Protein AF-A0A1R1YA63-F1 (afdb_monomer)

pLDDT: mean 71.47, std 17.86, range [26.42, 95.88]

Sequence (164 aa):
MLFHNALITGEKLRIWNNGQYDQSQECKVCKTRKENITHIYFGCRRINDFWKLIRQFINEKSTVDTGLTSRMTVDIIFDLLEPFKKKFPSAEMLYGLAIWNIYRAKTEAALTKTILPAERIFIRWKYDLKEKIIRDLKHKKKRDTWIKIKNPLVFYRARRKGCL

Mean predicted aligned error: 11.22 Å

Secondary structure (DSSP, 8-state):
---TT----HHHHHHHTTT---TTPBPTTTSSSB--HHIIIIISHHHHHHHHHHHHHHH---S----TTS---HHHHHHHTGGGTTTSS-HHHHHHHHHHHHHHHHHHHHHHS----HHHHHHHHHHHHHHHHHHHHTSHHHHHHHHT-S-THHHHHHHTT---

Organism: NCBI:txid133412

Solvent-accessible surface area (backbone atoms only — not comparable to full-atom values): 9728 Å² total; per-residue (Å²): 137,83,62,85,89,64,81,77,48,75,65,57,53,11,60,55,45,82,69,51,73,57,92,77,39,54,28,92,86,68,71,76,47,58,61,43,72,62,29,68,70,39,59,35,65,58,41,36,52,26,52,49,52,53,50,44,70,73,65,69,62,74,89,68,87,70,75,78,77,67,76,61,43,69,64,59,53,58,58,58,37,63,71,29,59,69,66,38,81,50,41,64,58,58,47,53,46,47,54,48,38,52,53,50,47,47,50,48,20,46,76,68,72,46,81,75,53,33,69,59,46,44,53,50,37,53,48,54,51,49,55,50,49,60,55,36,55,75,36,69,78,50,27,54,47,56,67,71,34,87,59,60,64,70,59,48,62,67,58,76,70,74,81,122

Structure (mmCIF, N/CA/C/O backbone):
data_AF-A0A1R1YA63-F1
#
_entry.id   AF-A0A1R1YA63-F1
#
loop_
_atom_site.group_PDB
_atom_site.id
_atom_site.type_symbol
_atom_site.label_atom_id
_atom_site.label_alt_id
_atom_site.label_comp_id
_atom_site.label_asym_id
_atom_site.label_entity_id
_atom_site.label_seq_id
_atom_site.pdbx_PDB_ins_code
_atom_site.Cartn_x
_atom_site.Cartn_y
_atom_site.Cartn_z
_atom_site.occupancy
_atom_site.B_iso_or_equiv
_atom_site.auth_seq_id
_atom_site.auth_comp_id
_atom_site.auth_asym_id
_atom_site.auth_atom_id
_atom_site.pdbx_PDB_model_num
ATOM 1 N N . MET A 1 1 ? 8.447 -17.666 4.181 1.00 30.66 1 MET A N 1
ATOM 2 C CA . MET A 1 1 ? 8.040 -16.312 3.740 1.00 30.66 1 MET A CA 1
ATOM 3 C C . MET A 1 1 ? 8.674 -15.299 4.693 1.00 30.66 1 MET A C 1
ATOM 5 O O . MET A 1 1 ? 8.139 -15.049 5.763 1.00 30.66 1 MET A O 1
ATOM 9 N N . LEU A 1 2 ? 9.883 -14.825 4.374 1.00 26.42 2 LEU A N 1
ATOM 10 C CA . LEU A 1 2 ? 10.650 -13.904 5.222 1.00 26.42 2 LEU A CA 1
ATOM 11 C C . LEU A 1 2 ? 10.330 -12.461 4.821 1.00 26.42 2 LEU A C 1
ATOM 13 O O . LEU A 1 2 ? 10.834 -11.954 3.822 1.00 26.42 2 LEU A O 1
ATOM 17 N N . PHE A 1 3 ? 9.483 -11.801 5.608 1.00 37.41 3 PHE A N 1
ATOM 18 C CA . PHE A 1 3 ? 9.286 -10.355 5.539 1.00 37.41 3 PHE A CA 1
ATOM 19 C C . PHE A 1 3 ? 10.481 -9.662 6.208 1.00 37.41 3 PHE A C 1
ATOM 21 O O . PHE A 1 3 ? 10.396 -9.249 7.365 1.00 37.41 3 PHE A O 1
ATOM 28 N N . HIS A 1 4 ? 11.617 -9.555 5.511 1.00 31.23 4 HIS A N 1
ATOM 29 C CA . HIS A 1 4 ? 12.750 -8.774 6.014 1.00 31.23 4 HIS A CA 1
ATOM 30 C C . HIS A 1 4 ? 12.285 -7.323 6.257 1.00 31.23 4 HIS A C 1
ATOM 32 O O . HIS A 1 4 ? 11.963 -6.596 5.319 1.00 31.23 4 HIS A O 1
ATOM 38 N N . ASN A 1 5 ? 12.238 -6.943 7.540 1.00 35.75 5 ASN A N 1
ATOM 39 C CA . ASN A 1 5 ? 11.906 -5.632 8.129 1.00 35.75 5 ASN A CA 1
ATOM 40 C C . ASN A 1 5 ? 10.433 -5.293 8.430 1.00 35.75 5 ASN A C 1
ATOM 42 O O . ASN A 1 5 ? 10.165 -4.196 8.922 1.00 35.75 5 ASN A O 1
ATOM 46 N N . ALA A 1 6 ? 9.485 -6.219 8.268 1.00 43.81 6 ALA A N 1
ATOM 47 C CA . ALA A 1 6 ? 8.107 -6.018 8.740 1.00 43.81 6 ALA A CA 1
ATOM 48 C C . ALA A 1 6 ? 7.667 -7.107 9.728 1.00 43.81 6 ALA A C 1
ATOM 50 O O . ALA A 1 6 ? 6.599 -7.693 9.594 1.00 43.81 6 ALA A O 1
ATOM 51 N N . LEU A 1 7 ? 8.473 -7.354 10.765 1.00 43.12 7 LEU A N 1
ATOM 52 C CA . LEU A 1 7 ? 7.947 -7.956 11.989 1.00 43.12 7 LEU A CA 1
ATOM 53 C C . LEU A 1 7 ? 7.047 -6.913 12.662 1.00 43.12 7 LEU A C 1
ATOM 55 O O . LEU A 1 7 ? 7.503 -5.888 13.187 1.00 43.12 7 LEU A O 1
ATOM 59 N N . ILE A 1 8 ? 5.742 -7.140 12.560 1.00 51.78 8 ILE A N 1
ATOM 60 C CA . ILE A 1 8 ? 4.740 -6.471 13.383 1.00 51.78 8 ILE A CA 1
ATOM 61 C C . ILE A 1 8 ? 4.577 -7.355 14.600 1.00 51.78 8 ILE A C 1
ATOM 63 O O . ILE A 1 8 ? 3.837 -8.333 14.589 1.00 51.78 8 ILE A O 1
ATOM 67 N N . THR A 1 9 ? 5.354 -7.040 15.624 1.00 51.34 9 THR A N 1
ATOM 68 C CA . THR A 1 9 ? 5.199 -7.632 16.946 1.00 51.34 9 THR A CA 1
ATOM 69 C C . THR A 1 9 ? 3.909 -7.099 17.582 1.00 51.34 9 THR A C 1
ATOM 71 O O . THR A 1 9 ? 3.415 -6.032 17.201 1.00 51.34 9 THR A O 1
ATOM 74 N N . GLY A 1 10 ? 3.357 -7.806 18.577 1.00 50.47 10 GLY A N 1
ATOM 75 C CA . GLY A 1 10 ? 2.211 -7.311 19.363 1.00 50.47 10 GLY A CA 1
ATOM 76 C C . GLY A 1 10 ? 2.450 -5.920 19.976 1.00 50.47 10 GLY A C 1
ATOM 77 O O . GLY A 1 10 ? 1.524 -5.139 20.174 1.00 50.47 10 GLY A O 1
ATOM 78 N N . GLU A 1 11 ? 3.714 -5.555 20.170 1.00 54.78 11 GLU A N 1
ATOM 79 C CA . GLU A 1 11 ? 4.164 -4.240 20.618 1.00 54.78 11 GLU A CA 1
ATOM 80 C C . GLU A 1 11 ? 3.892 -3.114 19.604 1.00 54.78 11 GLU A C 1
ATOM 82 O O . GLU A 1 11 ? 3.444 -2.033 19.982 1.00 54.78 11 GLU A O 1
ATOM 87 N N . LYS A 1 12 ? 4.040 -3.361 18.294 1.00 60.88 12 LYS A N 1
ATOM 88 C CA . LYS A 1 12 ? 3.651 -2.371 17.271 1.00 60.88 12 LYS A CA 1
ATOM 89 C C . LYS A 1 12 ? 2.137 -2.183 17.193 1.00 60.88 12 LYS A C 1
ATOM 91 O O . LYS A 1 12 ? 1.672 -1.078 16.915 1.00 60.88 12 LYS A O 1
ATOM 96 N N . LEU A 1 13 ? 1.365 -3.233 17.483 1.00 60.81 13 LEU A N 1
ATOM 97 C CA . LEU A 1 13 ? -0.088 -3.120 17.625 1.00 60.81 13 LEU A CA 1
ATOM 98 C C . LEU A 1 13 ? -0.457 -2.255 18.845 1.00 60.81 13 LEU A C 1
ATOM 100 O O . LEU A 1 13 ? -1.330 -1.403 18.706 1.00 60.81 13 LEU A O 1
ATOM 104 N N . ARG A 1 14 ? 0.260 -2.363 19.980 1.00 60.00 14 ARG A N 1
ATOM 105 C CA . ARG A 1 14 ? 0.104 -1.434 21.126 1.00 60.00 14 ARG A CA 1
ATOM 106 C C . ARG A 1 14 ? 0.337 0.022 20.728 1.00 60.00 14 ARG A C 1
ATOM 108 O O . ARG A 1 14 ? -0.464 0.874 21.099 1.00 60.00 14 ARG A O 1
ATOM 115 N N . ILE A 1 15 ? 1.392 0.326 19.967 1.00 65.06 15 ILE A N 1
ATOM 116 C CA . ILE A 1 15 ? 1.720 1.710 19.562 1.00 65.06 15 ILE A CA 1
ATOM 117 C C . ILE A 1 15 ? 0.568 2.351 18.776 1.00 65.06 15 ILE A C 1
ATOM 119 O O . ILE A 1 15 ? 0.208 3.500 19.015 1.00 65.06 15 ILE A O 1
ATOM 123 N N . TRP A 1 16 ? -0.077 1.602 17.880 1.00 67.00 16 TRP A N 1
ATOM 124 C CA . TRP A 1 16 ? -1.222 2.108 17.109 1.00 67.00 16 TRP A CA 1
ATOM 125 C C . TRP A 1 16 ? -2.507 2.307 17.923 1.00 67.00 16 TRP A C 1
ATOM 127 O O . TRP A 1 16 ? -3.476 2.924 17.457 1.00 67.00 16 TRP A O 1
ATOM 137 N N . ASN A 1 17 ? -2.491 1.816 19.156 1.00 63.31 17 ASN A N 1
ATOM 138 C CA . ASN A 1 17 ? -3.611 1.762 20.076 1.00 63.31 17 ASN A CA 1
ATOM 139 C C . ASN A 1 17 ? -3.287 2.469 21.400 1.00 63.31 17 ASN A C 1
ATOM 141 O O . ASN A 1 17 ? -3.830 2.124 22.443 1.00 63.31 17 ASN A O 1
ATOM 145 N N . ASN A 1 18 ? -2.416 3.484 21.354 1.00 62.59 18 ASN A N 1
ATOM 146 C CA . ASN A 1 18 ? -2.047 4.315 22.506 1.00 62.59 18 ASN A CA 1
ATOM 147 C C . ASN A 1 18 ? -1.519 3.505 23.705 1.00 62.59 18 ASN A C 1
ATOM 149 O O . ASN A 1 18 ? -1.769 3.844 24.856 1.00 62.59 18 ASN A O 1
ATOM 153 N N . GLY A 1 19 ? -0.801 2.414 23.443 1.00 62.06 19 GLY A N 1
ATOM 154 C CA . GLY A 1 19 ? -0.172 1.593 24.475 1.00 62.06 19 GLY A CA 1
ATOM 155 C C . GLY A 1 19 ? -1.046 0.470 25.038 1.00 62.06 19 GLY A C 1
ATOM 156 O O . GLY A 1 19 ? -0.503 -0.370 25.759 1.00 62.06 19 GLY A O 1
ATOM 157 N N . GLN A 1 20 ? -2.330 0.386 24.677 1.00 57.78 20 GLN A N 1
ATOM 158 C CA . GLN A 1 20 ? -3.224 -0.713 25.055 1.00 57.78 20 GLN A CA 1
ATOM 159 C C . GLN A 1 20 ? -3.396 -1.672 23.874 1.00 57.78 20 GLN A C 1
ATOM 161 O O . GLN A 1 20 ? -3.765 -1.259 22.780 1.00 57.78 20 GLN A O 1
ATOM 166 N N . TYR A 1 21 ? -3.094 -2.955 24.063 1.00 58.12 21 TYR A N 1
ATOM 167 C CA . TYR A 1 21 ? -3.432 -3.984 23.083 1.00 58.12 21 TYR A CA 1
ATOM 168 C C . TYR A 1 21 ? -4.505 -4.871 23.678 1.00 58.12 21 TYR A C 1
ATOM 170 O O . TYR A 1 21 ? -4.250 -5.596 24.635 1.00 58.12 21 TYR A O 1
ATOM 178 N N . ASP A 1 22 ? -5.688 -4.797 23.087 1.00 63.44 22 ASP A N 1
ATOM 179 C CA . ASP A 1 22 ? -6.787 -5.698 23.374 1.00 63.44 22 ASP A CA 1
ATOM 180 C C . ASP A 1 22 ? -7.049 -6.551 22.127 1.00 63.44 22 ASP A C 1
ATOM 182 O O . ASP A 1 22 ? -7.211 -6.041 21.018 1.00 63.44 22 ASP A O 1
ATOM 186 N N . GLN A 1 23 ? -7.085 -7.871 22.300 1.00 62.72 23 GLN A N 1
ATOM 187 C CA . GLN A 1 23 ? -7.430 -8.812 21.232 1.00 62.72 23 GLN A CA 1
ATOM 188 C C . GLN A 1 23 ? -8.887 -8.659 20.763 1.00 62.72 23 GLN A C 1
ATOM 190 O O . GLN A 1 23 ? -9.251 -9.153 19.692 1.00 62.72 23 GLN A O 1
ATOM 195 N N . SER A 1 24 ? -9.734 -8.001 21.555 1.00 66.00 24 SER A N 1
ATOM 196 C CA . SER A 1 24 ? -11.101 -7.628 21.200 1.00 66.00 24 SER A CA 1
ATOM 197 C C . SER A 1 24 ? -11.168 -6.369 20.329 1.00 66.00 24 SER A C 1
ATOM 199 O O . SER A 1 24 ? -12.203 -6.110 19.716 1.00 66.00 24 SER A O 1
ATOM 201 N N . GLN A 1 25 ? -10.065 -5.620 20.215 1.00 73.44 25 GLN A N 1
ATOM 202 C CA . GLN A 1 25 ? -10.092 -4.279 19.662 1.00 73.44 25 GLN A CA 1
ATOM 203 C C . GLN A 1 25 ? -10.550 -4.251 18.204 1.00 73.44 25 GLN A C 1
ATOM 205 O O . GLN A 1 25 ? -10.000 -4.921 17.327 1.00 73.44 25 GLN A O 1
ATOM 210 N N . GLU A 1 26 ? -11.535 -3.405 17.935 1.00 82.56 26 GLU A N 1
ATOM 211 C CA . GLU A 1 26 ? -12.083 -3.214 16.604 1.00 82.56 26 GLU A CA 1
ATOM 212 C C . GLU A 1 26 ? -11.260 -2.238 15.765 1.00 82.56 26 GLU A C 1
ATOM 214 O O . GLU A 1 26 ? -10.630 -1.299 16.262 1.00 82.56 26 GLU A O 1
ATOM 219 N N . CYS A 1 27 ? -11.309 -2.426 14.448 1.00 83.12 27 CYS A N 1
ATOM 220 C CA . CYS A 1 27 ? -10.710 -1.486 13.518 1.00 83.12 27 CYS A CA 1
ATOM 221 C C . CYS A 1 27 ? -11.355 -0.104 13.646 1.00 83.12 27 CYS A C 1
ATOM 223 O O . CYS A 1 27 ? -12.536 0.069 13.348 1.00 83.12 27 CYS A O 1
ATOM 225 N N . LYS A 1 28 ? -10.545 0.913 13.956 1.00 80.38 28 LYS A N 1
ATOM 226 C CA . LYS A 1 28 ? -10.998 2.314 14.080 1.00 80.38 28 LYS A CA 1
ATOM 227 C C . LYS A 1 28 ? -11.660 2.867 12.811 1.00 80.38 28 LYS A C 1
ATOM 229 O O . LYS A 1 28 ? -12.418 3.827 12.882 1.00 80.38 28 LYS A O 1
ATOM 234 N N . VAL A 1 29 ? -11.358 2.274 11.654 1.00 82.75 29 VAL A N 1
ATOM 235 C CA . VAL A 1 29 ? -11.888 2.699 10.353 1.00 82.75 29 VAL A CA 1
ATOM 236 C C . VAL A 1 29 ? -13.237 2.051 10.058 1.00 82.75 29 VAL A C 1
ATOM 238 O O . VAL A 1 29 ? -14.176 2.751 9.705 1.00 82.75 29 VAL A O 1
ATOM 241 N N . CYS A 1 30 ? -13.337 0.719 10.150 1.00 83.00 30 CYS A N 1
ATOM 242 C CA . CYS A 1 30 ? -14.544 0.008 9.720 1.00 83.00 30 CYS A CA 1
ATOM 243 C C . CYS A 1 30 ? -15.457 -0.446 10.861 1.00 83.00 30 CYS A C 1
ATOM 245 O O . CYS A 1 30 ? -16.554 -0.892 10.547 1.00 83.00 30 CYS A O 1
ATOM 247 N N . LYS A 1 31 ? -15.016 -0.370 12.128 1.00 82.69 31 LYS A N 1
ATOM 248 C CA . LYS A 1 31 ? -15.786 -0.637 13.365 1.00 82.69 31 LYS A CA 1
ATOM 249 C C . LYS A 1 31 ? -16.648 -1.909 13.352 1.00 82.69 31 LYS A C 1
ATOM 251 O O . LYS A 1 31 ? -17.742 -1.944 13.887 1.00 82.69 31 LYS A O 1
ATOM 256 N N . THR A 1 32 ? -16.209 -2.922 12.614 1.00 72.56 32 THR A N 1
ATOM 257 C CA . THR A 1 32 ? -17.015 -4.126 12.318 1.00 72.56 32 THR A CA 1
ATOM 258 C C . THR A 1 32 ? -16.224 -5.410 12.494 1.00 72.56 32 THR A C 1
ATOM 260 O O . THR A 1 32 ? -16.770 -6.503 12.383 1.00 72.56 32 THR A O 1
ATOM 263 N N . ARG A 1 33 ? -14.905 -5.306 12.680 1.00 77.69 33 ARG A N 1
ATOM 264 C CA . ARG A 1 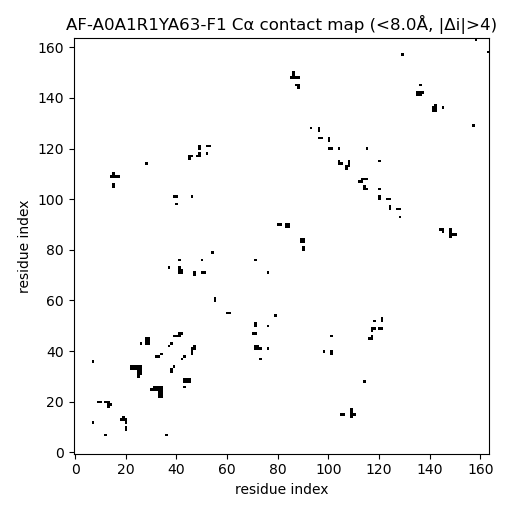33 ? -13.997 -6.449 12.747 1.00 77.69 33 ARG A CA 1
ATOM 265 C C . ARG A 1 33 ? -12.854 -6.162 13.693 1.00 77.69 33 ARG A C 1
ATOM 267 O O . ARG A 1 33 ? -12.355 -5.035 13.732 1.00 77.69 33 ARG A O 1
ATOM 274 N N . LYS A 1 34 ? -12.395 -7.226 14.351 1.00 80.44 34 LYS A N 1
ATOM 275 C CA . LYS A 1 34 ? -11.177 -7.223 15.157 1.00 80.44 34 LYS A CA 1
ATOM 276 C C . LYS A 1 34 ? -9.974 -6.819 14.313 1.00 80.44 34 LYS A C 1
ATOM 278 O O . LYS A 1 34 ? -9.792 -7.273 13.178 1.00 80.44 34 LYS A O 1
ATOM 283 N N . GLU A 1 35 ? -9.156 -5.950 14.877 1.00 75.69 35 GLU A N 1
ATOM 284 C CA . GLU A 1 35 ? -7.985 -5.396 14.232 1.00 75.69 35 GLU A CA 1
ATOM 285 C C . GLU A 1 35 ? -6.786 -6.337 14.406 1.00 75.69 35 GLU A C 1
ATOM 287 O O . GLU A 1 35 ? -6.087 -6.323 15.411 1.00 75.69 35 GLU A O 1
ATOM 292 N N . ASN A 1 36 ? -6.537 -7.162 13.389 1.00 78.88 36 ASN A N 1
ATOM 293 C CA . ASN A 1 36 ? -5.364 -8.036 13.29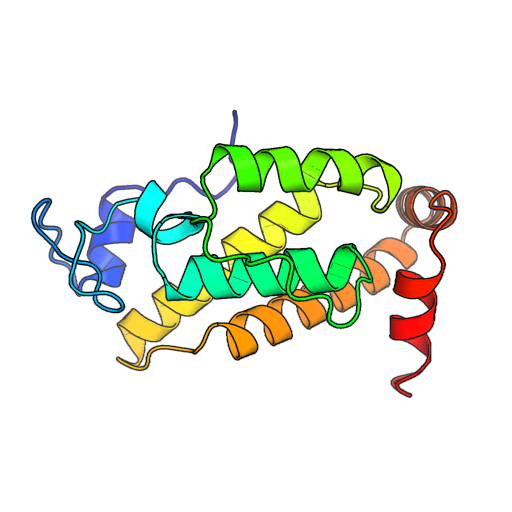2 1.00 78.88 36 ASN A CA 1
ATOM 294 C C . ASN A 1 36 ? -4.538 -7.715 12.035 1.00 78.88 36 ASN A C 1
ATOM 296 O O . ASN A 1 36 ? -4.965 -6.922 11.196 1.00 78.88 36 ASN A O 1
ATOM 300 N N . ILE A 1 37 ? -3.359 -8.326 11.880 1.00 77.88 37 ILE A N 1
ATOM 301 C CA . ILE A 1 37 ? -2.456 -8.071 10.739 1.00 77.88 37 ILE A CA 1
ATOM 302 C C . ILE A 1 37 ? -3.191 -8.254 9.404 1.00 77.88 37 ILE A C 1
ATOM 304 O O . ILE A 1 37 ? -3.153 -7.369 8.549 1.00 77.88 37 ILE A O 1
ATOM 308 N N . THR A 1 38 ? -3.934 -9.350 9.249 1.00 80.38 38 THR A N 1
ATOM 309 C CA . THR A 1 38 ? -4.714 -9.617 8.035 1.00 80.38 38 THR A CA 1
ATOM 310 C C . THR A 1 38 ? -5.722 -8.505 7.761 1.00 80.38 38 THR A C 1
ATOM 312 O O . THR A 1 38 ? -5.844 -8.029 6.635 1.00 80.38 38 THR A O 1
ATOM 315 N N . HIS A 1 39 ? -6.421 -8.026 8.789 1.00 83.38 39 HIS A N 1
ATOM 316 C CA . HIS A 1 39 ? -7.360 -6.925 8.661 1.00 83.38 39 HIS A CA 1
ATOM 317 C C . HIS A 1 39 ? -6.664 -5.614 8.278 1.00 83.38 39 HIS A C 1
ATOM 319 O O . HIS A 1 39 ? -7.130 -4.913 7.383 1.00 83.38 39 HIS A O 1
ATOM 325 N N . ILE A 1 40 ? -5.529 -5.309 8.904 1.00 84.38 40 ILE A N 1
ATOM 326 C CA . ILE A 1 40 ? -4.775 -4.070 8.691 1.00 84.38 40 ILE A CA 1
ATOM 327 C C . ILE A 1 40 ? -4.287 -3.951 7.254 1.00 84.38 40 ILE A C 1
ATOM 329 O O . ILE A 1 40 ? -4.395 -2.877 6.671 1.00 84.38 40 ILE A O 1
ATOM 333 N N . TYR A 1 41 ? -3.760 -5.032 6.683 1.00 85.50 41 TYR A N 1
ATOM 334 C CA . TYR A 1 41 ? -3.15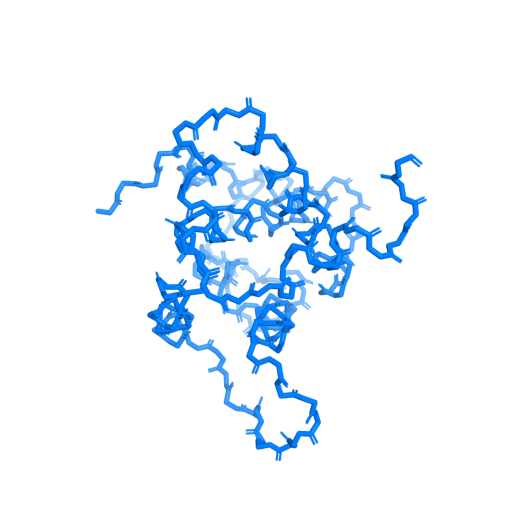1 -4.977 5.354 1.00 85.50 41 TYR A CA 1
ATOM 335 C C . TYR A 1 41 ? -4.085 -5.381 4.227 1.00 85.50 41 TYR A C 1
ATOM 337 O O . TYR A 1 41 ? -3.857 -4.966 3.095 1.00 85.50 41 TYR A O 1
ATOM 345 N N . PHE A 1 42 ? -5.131 -6.155 4.514 1.00 82.38 42 PHE A N 1
ATOM 346 C CA . PHE A 1 42 ? -5.936 -6.786 3.466 1.00 82.38 42 PHE A CA 1
ATOM 347 C C . PHE A 1 42 ? -7.441 -6.795 3.761 1.00 82.38 42 PHE A C 1
ATOM 349 O O . PHE A 1 42 ? -8.249 -6.909 2.852 1.00 82.38 42 PHE A O 1
ATOM 356 N N . GLY A 1 43 ? -7.867 -6.702 5.021 1.00 79.50 43 GLY A N 1
ATOM 357 C CA . GLY A 1 43 ? -9.279 -6.888 5.380 1.00 79.50 43 GLY A CA 1
ATOM 358 C C . GLY A 1 43 ? -10.088 -5.604 5.564 1.00 79.50 43 GLY A C 1
ATOM 359 O O . GLY A 1 43 ? -11.312 -5.642 5.434 1.00 79.50 43 GLY A O 1
ATOM 360 N N . CYS A 1 44 ? -9.445 -4.484 5.887 1.00 87.81 44 CYS A N 1
ATOM 361 C CA . CYS A 1 44 ? -10.112 -3.212 6.139 1.00 87.81 44 CYS A CA 1
ATOM 362 C C . CYS A 1 44 ? -10.710 -2.651 4.843 1.00 87.81 44 CYS A C 1
ATOM 364 O O . CYS A 1 44 ? -10.030 -2.621 3.820 1.00 87.81 44 CYS A O 1
ATOM 366 N N . ARG A 1 45 ? -11.958 -2.152 4.882 1.00 88.94 45 ARG A N 1
ATOM 367 C CA . ARG A 1 45 ? -12.649 -1.572 3.709 1.00 88.94 45 ARG A CA 1
ATOM 368 C C . ARG A 1 45 ? -11.789 -0.527 2.990 1.00 88.94 45 ARG A C 1
ATOM 370 O O . ARG A 1 45 ? -11.519 -0.672 1.807 1.00 88.94 45 ARG A O 1
ATOM 377 N N . ARG A 1 46 ? -11.258 0.441 3.740 1.00 91.12 46 ARG A N 1
ATOM 378 C CA . ARG A 1 46 ? -10.358 1.487 3.226 1.00 91.12 46 ARG A CA 1
ATOM 379 C C . ARG A 1 46 ? -9.116 0.919 2.534 1.00 91.12 46 ARG A C 1
ATOM 381 O O . ARG A 1 46 ? -8.647 1.461 1.541 1.00 91.12 46 ARG A O 1
ATOM 388 N N . ILE A 1 47 ? -8.556 -0.155 3.080 1.00 91.31 47 ILE A N 1
ATOM 389 C CA . ILE A 1 47 ? -7.342 -0.773 2.543 1.00 91.31 47 ILE A CA 1
ATOM 390 C C . ILE A 1 47 ? -7.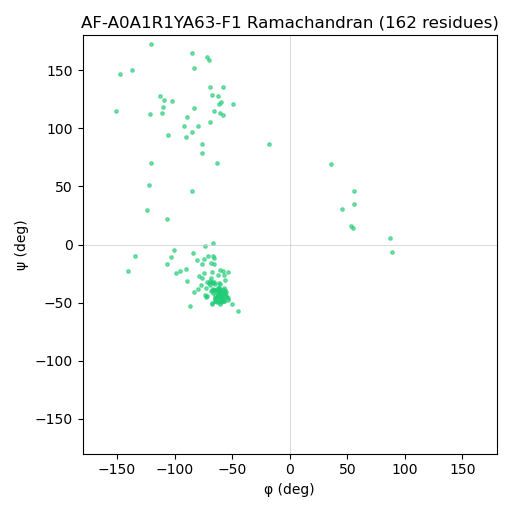664 -1.604 1.302 1.00 91.31 47 ILE A C 1
ATOM 392 O O . ILE A 1 47 ? -6.909 -1.580 0.335 1.00 91.31 47 ILE A O 1
ATOM 396 N N . ASN A 1 48 ? -8.830 -2.247 1.271 1.00 88.69 48 ASN A N 1
ATOM 397 C CA . ASN A 1 48 ? -9.351 -2.878 0.066 1.00 88.69 48 ASN A CA 1
ATOM 398 C C . ASN A 1 48 ? -9.547 -1.874 -1.068 1.00 88.69 48 ASN A C 1
ATOM 400 O O . ASN A 1 48 ? -9.128 -2.155 -2.188 1.00 88.69 48 ASN A O 1
ATOM 404 N N . ASP A 1 49 ? -10.106 -0.699 -0.787 1.00 90.44 49 ASP A N 1
ATOM 405 C CA . ASP A 1 49 ? -10.267 0.355 -1.793 1.00 90.44 49 ASP A CA 1
ATOM 406 C C . ASP A 1 49 ? -8.904 0.831 -2.326 1.00 90.44 49 ASP A C 1
ATOM 408 O O . ASP A 1 49 ? -8.715 0.958 -3.535 1.00 90.44 49 ASP A O 1
ATOM 412 N N . PHE A 1 50 ? -7.898 0.964 -1.455 1.00 92.50 50 PHE A N 1
ATOM 413 C CA . PHE A 1 50 ? -6.518 1.246 -1.865 1.00 92.50 50 PHE A CA 1
ATOM 414 C C . PHE A 1 50 ? -5.951 0.171 -2.809 1.00 92.50 50 PHE A C 1
ATOM 416 O O . PHE A 1 50 ? -5.392 0.499 -3.860 1.00 92.50 50 PHE A O 1
ATOM 423 N N . TRP A 1 51 ? -6.129 -1.113 -2.495 1.00 88.88 51 TRP A N 1
ATOM 424 C CA . TRP A 1 51 ? -5.669 -2.185 -3.377 1.00 88.88 51 TRP A CA 1
ATOM 425 C C . TRP A 1 51 ? -6.437 -2.239 -4.705 1.00 88.88 51 TRP A C 1
ATOM 427 O O . TRP A 1 51 ? -5.844 -2.549 -5.742 1.00 88.88 51 TRP A O 1
ATOM 437 N N . LYS A 1 52 ? -7.731 -1.890 -4.715 1.00 86.75 52 LYS A N 1
ATOM 438 C CA . LYS A 1 52 ? -8.512 -1.740 -5.954 1.00 86.75 52 LYS A CA 1
ATOM 439 C C . LYS A 1 52 ? -7.927 -0.645 -6.848 1.00 86.75 52 LYS A C 1
ATOM 441 O O . LYS A 1 52 ? -7.784 -0.874 -8.048 1.00 86.75 52 LYS A O 1
ATOM 446 N N . LEU A 1 53 ? -7.516 0.490 -6.278 1.00 88.38 53 LEU A N 1
ATOM 447 C CA . LEU A 1 53 ? -6.851 1.565 -7.026 1.00 88.38 53 LEU A CA 1
ATOM 448 C C . LEU A 1 53 ? -5.519 1.103 -7.636 1.00 88.38 53 LEU A C 1
ATOM 450 O O . LEU A 1 53 ? -5.248 1.389 -8.802 1.00 88.38 53 LEU A O 1
ATOM 454 N N . ILE A 1 54 ? -4.711 0.334 -6.894 1.00 86.56 54 ILE A N 1
ATOM 455 C CA . ILE A 1 54 ? -3.482 -0.281 -7.429 1.00 86.56 54 ILE A CA 1
ATOM 456 C C . ILE A 1 54 ? -3.811 -1.213 -8.599 1.00 86.56 54 ILE A C 1
ATOM 458 O O . ILE A 1 54 ? -3.196 -1.114 -9.662 1.00 86.56 54 ILE A O 1
ATOM 462 N N . ARG A 1 55 ? -4.809 -2.088 -8.437 1.00 82.44 55 ARG A N 1
ATOM 463 C CA . ARG A 1 55 ? -5.248 -3.009 -9.493 1.00 82.44 55 ARG A CA 1
ATOM 464 C C . ARG A 1 55 ? -5.659 -2.258 -10.758 1.00 82.44 55 ARG A C 1
ATOM 466 O O . ARG A 1 55 ? -5.216 -2.614 -11.848 1.00 82.44 55 ARG A O 1
ATOM 473 N N . GLN A 1 56 ? -6.492 -1.229 -10.616 1.00 82.69 56 GLN A N 1
ATOM 474 C CA . GLN A 1 56 ? -6.956 -0.393 -11.726 1.00 82.69 56 GLN A CA 1
ATOM 475 C C . GLN A 1 56 ? -5.790 0.313 -12.421 1.00 82.69 56 GLN A C 1
ATOM 477 O O . GLN A 1 56 ? -5.689 0.280 -13.646 1.00 82.69 56 GLN A O 1
ATOM 482 N N . PHE A 1 57 ? -4.870 0.890 -11.643 1.00 82.19 57 PHE A N 1
ATOM 483 C CA . PHE A 1 57 ? -3.690 1.575 -12.164 1.00 82.19 57 PHE A CA 1
ATOM 484 C C . PHE A 1 57 ? -2.826 0.681 -13.056 1.00 82.19 57 PHE A C 1
ATOM 486 O O . PHE A 1 57 ? -2.294 1.159 -14.057 1.00 82.19 57 PHE A O 1
ATOM 493 N N . ILE A 1 58 ? -2.698 -0.600 -12.708 1.00 76.69 58 ILE A N 1
ATOM 494 C CA . ILE A 1 58 ? -1.820 -1.534 -13.419 1.00 76.69 58 ILE A CA 1
ATOM 495 C C . ILE A 1 58 ? -2.529 -2.237 -14.587 1.00 76.69 58 ILE A C 1
ATOM 497 O O . ILE A 1 58 ? -1.892 -2.580 -15.590 1.00 76.69 58 ILE A O 1
ATOM 501 N N . ASN A 1 59 ? -3.836 -2.478 -14.476 1.00 74.06 59 ASN A N 1
ATOM 502 C CA . ASN A 1 59 ? -4.590 -3.216 -15.489 1.00 74.06 59 ASN A CA 1
ATOM 503 C C . ASN A 1 59 ? -5.076 -2.367 -16.666 1.00 74.06 59 ASN A C 1
ATOM 505 O O . ASN A 1 59 ? -5.573 -2.954 -17.618 1.00 74.06 59 ASN A O 1
ATOM 509 N N . GLU A 1 60 ? -4.926 -1.039 -16.631 1.00 65.69 60 GLU A N 1
ATOM 510 C CA . GLU A 1 60 ? -5.294 -0.133 -17.740 1.00 65.69 60 GLU A CA 1
ATOM 511 C C . GLU A 1 60 ? -6.741 -0.283 -18.252 1.00 65.69 60 GLU A C 1
ATOM 513 O O . GLU A 1 60 ? -7.075 0.234 -19.311 1.00 65.69 60 GLU A O 1
ATOM 518 N N . LYS A 1 61 ? -7.646 -0.929 -17.507 1.00 52.78 61 LYS A N 1
ATOM 519 C CA . LYS A 1 61 ? -9.072 -0.882 -17.836 1.00 52.78 61 LYS A CA 1
ATOM 520 C C . LYS A 1 61 ? -9.644 0.435 -17.323 1.00 52.78 61 LYS A C 1
ATOM 522 O O . LYS A 1 61 ? -9.894 0.581 -16.127 1.00 52.78 61 LYS A O 1
ATOM 527 N N . SER A 1 62 ? -9.838 1.394 -18.229 1.00 45.59 62 SER A N 1
ATOM 528 C CA . SER A 1 62 ? -10.821 2.455 -18.028 1.00 45.59 62 SER A CA 1
ATOM 529 C C . SER A 1 62 ? -12.188 1.797 -17.873 1.00 45.59 62 SER A C 1
ATOM 531 O O . SER A 1 62 ? -12.593 1.037 -18.750 1.00 45.59 62 SER A O 1
ATOM 533 N N . THR A 1 63 ? -12.848 2.058 -16.744 1.00 46.25 63 THR A N 1
ATOM 534 C CA . THR A 1 63 ? -14.313 2.042 -16.610 1.00 46.25 63 THR A CA 1
ATOM 535 C C . THR A 1 63 ? -15.028 0.967 -17.433 1.00 46.25 63 THR A C 1
ATOM 537 O O . THR A 1 63 ? -15.747 1.271 -18.377 1.00 46.25 63 THR A O 1
ATOM 540 N N . VAL A 1 64 ? -14.860 -0.298 -17.066 1.00 37.00 64 VAL A N 1
ATOM 541 C CA . VAL A 1 64 ? -15.967 -1.239 -17.228 1.00 37.00 64 VAL A CA 1
ATOM 542 C C . VAL A 1 64 ? -16.226 -1.770 -15.843 1.00 37.00 64 VAL A C 1
ATOM 544 O O . VAL A 1 64 ? -15.363 -2.408 -15.235 1.00 37.00 64 VAL A O 1
ATOM 547 N N . ASP A 1 65 ? -17.389 -1.394 -15.337 1.00 44.38 65 ASP A N 1
ATOM 548 C CA . ASP A 1 65 ? -17.976 -1.856 -14.098 1.00 44.38 65 ASP A CA 1
ATOM 549 C C . ASP A 1 65 ? -18.257 -3.362 -14.209 1.00 44.38 65 ASP A C 1
ATOM 551 O O . ASP A 1 65 ? -19.383 -3.820 -14.347 1.00 44.38 65 ASP A O 1
ATOM 555 N N . THR A 1 66 ? -17.204 -4.180 -14.228 1.00 41.66 66 THR A N 1
ATOM 556 C CA . THR A 1 66 ? -17.337 -5.592 -13.884 1.00 41.66 66 THR A CA 1
ATOM 557 C C . THR A 1 66 ? -17.454 -5.616 -12.378 1.00 41.66 66 THR A C 1
ATOM 559 O O . THR A 1 66 ? -16.418 -5.666 -11.712 1.00 41.66 66 THR A O 1
ATOM 562 N N . GLY A 1 67 ? -18.689 -5.469 -11.886 1.00 43.19 67 GLY A N 1
ATOM 563 C CA . GLY A 1 67 ? -19.087 -5.382 -10.483 1.00 43.19 67 GLY A CA 1
ATOM 564 C C . GLY A 1 67 ? -18.027 -5.893 -9.515 1.00 43.19 67 GLY A C 1
ATOM 565 O O . GLY A 1 67 ? -18.018 -7.059 -9.121 1.00 43.19 67 GLY A O 1
ATOM 566 N N . LEU A 1 68 ? -17.102 -5.009 -9.122 1.00 44.94 68 LEU A N 1
ATOM 567 C CA . LEU A 1 68 ? -16.035 -5.337 -8.177 1.00 44.94 68 LEU A CA 1
ATOM 568 C C . LEU A 1 68 ? -16.564 -5.171 -6.745 1.00 44.94 68 LEU A C 1
ATOM 570 O O . LEU A 1 68 ? -15.947 -4.544 -5.877 1.00 44.94 68 LEU A O 1
ATOM 574 N N . THR A 1 69 ? -17.763 -5.707 -6.526 1.00 42.72 69 THR A N 1
ATOM 575 C CA . THR A 1 69 ? -18.397 -5.937 -5.228 1.00 42.72 69 THR A CA 1
ATOM 576 C C . THR A 1 69 ? -17.755 -7.120 -4.508 1.00 42.72 69 THR A C 1
ATOM 578 O O . THR A 1 69 ? -17.914 -7.261 -3.297 1.00 42.72 69 THR A O 1
ATOM 581 N N . SER A 1 70 ? -16.942 -7.921 -5.204 1.00 51.19 70 SER A N 1
ATOM 582 C CA . SER A 1 70 ? -16.125 -8.960 -4.592 1.00 51.19 70 SER A CA 1
ATOM 583 C C . SER A 1 70 ? -15.055 -8.341 -3.690 1.00 51.19 70 SER A C 1
ATOM 585 O O . SER A 1 70 ? -14.157 -7.597 -4.098 1.00 51.19 70 SER A O 1
ATOM 587 N N . ARG A 1 71 ? -15.191 -8.637 -2.397 1.00 58.34 71 ARG A N 1
ATOM 588 C CA . ARG A 1 71 ? -14.189 -8.391 -1.365 1.00 58.34 71 ARG A CA 1
ATOM 589 C C . ARG A 1 71 ? -12.843 -8.931 -1.851 1.00 58.34 71 ARG A C 1
ATOM 591 O O . ARG A 1 71 ? -12.725 -10.120 -2.123 1.00 58.34 71 ARG A O 1
ATOM 598 N N . MET A 1 72 ? -11.841 -8.060 -1.936 1.00 66.12 72 MET A N 1
ATOM 599 C CA . MET A 1 72 ? -10.464 -8.475 -2.199 1.00 66.12 72 MET A CA 1
ATOM 600 C C . MET A 1 72 ? -10.030 -9.403 -1.056 1.00 66.12 72 MET A C 1
ATOM 602 O O . MET A 1 72 ? -10.005 -9.001 0.110 1.00 66.12 72 MET A O 1
ATOM 606 N N . THR A 1 73 ? -9.805 -10.677 -1.367 1.00 66.94 73 THR A N 1
ATOM 607 C CA . THR A 1 73 ? -9.235 -11.645 -0.427 1.00 66.94 73 THR A CA 1
ATOM 608 C C . THR A 1 73 ? -7.715 -11.544 -0.461 1.00 66.94 73 THR A C 1
ATOM 610 O O . THR A 1 73 ? -7.143 -10.948 -1.374 1.00 66.94 73 THR A O 1
ATOM 613 N N . VAL A 1 74 ? -7.054 -12.115 0.546 1.00 64.94 74 VAL A N 1
ATOM 614 C CA . VAL A 1 74 ? -5.587 -12.208 0.576 1.00 64.94 74 VAL A CA 1
ATOM 615 C C . VAL A 1 74 ? -5.084 -12.931 -0.676 1.00 64.94 74 VAL A C 1
ATOM 617 O O . VAL A 1 74 ? -4.156 -12.444 -1.312 1.00 64.94 74 VAL A O 1
ATOM 620 N N . ASP A 1 75 ? -5.768 -13.998 -1.088 1.00 64.12 75 ASP A N 1
ATOM 621 C CA . ASP A 1 75 ? -5.431 -14.765 -2.291 1.00 64.12 75 ASP A CA 1
ATOM 622 C C . ASP A 1 75 ? -5.608 -13.926 -3.560 1.00 64.12 75 ASP A C 1
ATOM 624 O O . ASP A 1 75 ? -4.675 -13.820 -4.337 1.00 64.12 75 ASP A O 1
ATOM 628 N N . ILE A 1 76 ? -6.718 -13.188 -3.709 1.00 65.75 76 ILE A N 1
ATOM 629 C CA . ILE A 1 76 ? -6.921 -12.266 -4.847 1.00 65.75 76 ILE A CA 1
ATOM 630 C C . ILE A 1 76 ? -5.843 -11.177 -4.888 1.00 65.75 76 ILE A C 1
ATOM 632 O O . ILE A 1 76 ? -5.458 -10.718 -5.964 1.00 65.75 76 ILE A O 1
ATOM 636 N N . ILE A 1 77 ? -5.370 -10.729 -3.723 1.00 65.19 77 ILE A N 1
ATOM 637 C CA . ILE A 1 77 ? -4.273 -9.771 -3.629 1.00 65.19 77 ILE A CA 1
ATOM 638 C C . ILE A 1 77 ? -2.993 -10.447 -4.119 1.00 65.19 77 ILE A C 1
ATOM 640 O O . ILE A 1 77 ? -2.361 -9.903 -5.024 1.00 65.19 77 ILE A O 1
ATOM 644 N N . PHE A 1 78 ? -2.628 -11.633 -3.629 1.00 65.50 78 PHE A N 1
ATOM 645 C CA . PHE A 1 78 ? -1.442 -12.356 -4.110 1.00 65.50 78 PHE A CA 1
ATOM 646 C C . PHE A 1 78 ? -1.530 -12.725 -5.596 1.00 65.50 78 PHE A C 1
ATOM 648 O O . PHE A 1 78 ? -0.566 -12.506 -6.323 1.00 65.50 78 PHE A O 1
ATOM 655 N N . ASP A 1 79 ? -2.692 -13.127 -6.093 1.00 65.62 79 ASP A N 1
ATOM 656 C CA . ASP A 1 79 ? -2.947 -13.391 -7.512 1.00 65.62 79 ASP A CA 1
ATOM 657 C C . ASP A 1 79 ? -2.892 -12.115 -8.365 1.00 65.62 79 ASP A C 1
ATOM 659 O O . ASP A 1 79 ? -2.577 -12.163 -9.555 1.00 65.62 79 ASP A O 1
ATOM 663 N N . LEU A 1 80 ? -3.108 -10.940 -7.758 1.00 62.97 80 LEU A N 1
ATOM 664 C CA . LEU A 1 80 ? -2.855 -9.637 -8.381 1.00 62.97 80 LEU A CA 1
ATOM 665 C C . LEU A 1 80 ? -1.394 -9.538 -8.862 1.00 62.97 80 LEU A C 1
ATOM 667 O O . LEU A 1 80 ? -1.141 -8.850 -9.847 1.00 62.97 80 LEU A O 1
ATOM 671 N N . LEU A 1 81 ? -0.448 -10.221 -8.193 1.00 60.47 81 LEU A N 1
ATOM 672 C CA . LEU A 1 81 ? 0.990 -10.181 -8.492 1.00 60.47 81 LEU A CA 1
ATOM 673 C C . LEU A 1 81 ? 1.423 -10.980 -9.702 1.00 60.47 81 LEU A C 1
ATOM 675 O O . LEU A 1 81 ? 2.433 -10.628 -10.316 1.00 60.47 81 LEU A O 1
ATOM 679 N N . GLU A 1 82 ? 0.714 -12.051 -10.032 1.00 65.31 82 GLU A N 1
ATOM 680 C CA . GLU A 1 82 ? 1.117 -12.933 -11.125 1.00 65.31 82 GLU A CA 1
ATOM 681 C C . GLU A 1 82 ? 1.209 -12.169 -12.460 1.00 65.31 82 GLU A C 1
ATOM 683 O O . GLU A 1 82 ? 2.273 -12.156 -13.092 1.00 65.31 82 GLU A O 1
ATOM 688 N N . PRO A 1 83 ? 0.195 -11.365 -12.838 1.00 61.84 83 PRO A N 1
ATOM 689 C CA . PRO A 1 83 ? 0.300 -10.465 -13.984 1.00 61.84 83 PRO A CA 1
ATOM 690 C C . PRO A 1 83 ? 1.419 -9.409 -13.867 1.00 61.84 83 PRO A C 1
ATOM 692 O O . PRO A 1 83 ? 1.869 -8.881 -14.890 1.00 61.84 83 PRO A O 1
ATOM 695 N N . PHE A 1 84 ? 1.886 -9.072 -12.655 1.00 62.78 84 PHE A N 1
ATOM 696 C CA . PHE A 1 84 ? 2.922 -8.053 -12.434 1.00 62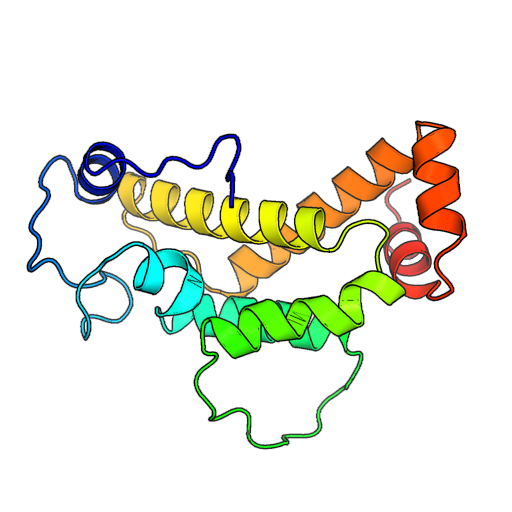.78 84 PHE A CA 1
ATOM 697 C C . PHE A 1 84 ? 4.334 -8.545 -12.715 1.00 62.78 84 PHE A C 1
ATOM 699 O O . PHE A 1 84 ? 5.147 -7.725 -13.137 1.00 62.78 84 PHE A O 1
ATOM 706 N N . LYS A 1 85 ? 4.626 -9.846 -12.585 1.00 62.78 85 LYS A N 1
ATOM 707 C CA . LYS A 1 85 ? 5.946 -10.405 -12.943 1.00 62.78 85 LYS A CA 1
ATOM 708 C C . LYS A 1 85 ? 6.326 -10.129 -14.403 1.00 62.78 85 LYS A C 1
ATOM 710 O O . LYS A 1 85 ? 7.502 -10.047 -14.737 1.00 62.78 85 LYS A O 1
ATOM 715 N N . LYS A 1 86 ? 5.325 -9.946 -15.274 1.00 64.12 86 LYS A N 1
ATOM 716 C CA . LYS A 1 86 ? 5.509 -9.612 -16.697 1.00 64.12 86 LYS A CA 1
ATOM 717 C C . LYS A 1 86 ? 5.564 -8.100 -16.975 1.00 64.12 86 LYS A C 1
ATOM 719 O O . LYS A 1 86 ? 6.062 -7.699 -18.023 1.00 64.12 86 LYS A O 1
ATOM 724 N N . LYS A 1 87 ? 5.038 -7.260 -16.071 1.00 64.06 87 LYS A N 1
ATOM 725 C CA . LYS A 1 87 ? 4.916 -5.792 -16.232 1.00 64.06 87 LYS A CA 1
ATOM 726 C C . LYS A 1 87 ? 5.900 -4.984 -15.382 1.00 64.06 87 LYS A C 1
ATOM 728 O O . LYS A 1 87 ? 6.077 -3.799 -15.641 1.00 64.06 87 LYS A O 1
ATOM 733 N N . PHE A 1 88 ? 6.507 -5.586 -14.367 1.00 66.69 88 PHE A N 1
ATOM 734 C CA . PHE A 1 88 ? 7.444 -4.947 -13.452 1.00 66.69 88 PHE A CA 1
ATOM 735 C C . PHE A 1 88 ? 8.631 -5.876 -13.192 1.00 66.69 88 PHE A C 1
ATOM 737 O O . PHE A 1 88 ? 8.460 -7.092 -13.203 1.00 66.69 88 PHE A O 1
ATOM 744 N N . PRO A 1 89 ? 9.829 -5.334 -12.915 1.00 64.56 89 PRO A N 1
ATOM 745 C CA . PRO A 1 89 ? 11.023 -6.153 -12.749 1.00 64.56 89 PRO A CA 1
ATOM 746 C C . PRO A 1 89 ? 11.049 -6.872 -11.394 1.00 64.56 89 PRO A C 1
ATOM 748 O O . PRO A 1 89 ? 11.814 -7.813 -11.218 1.00 64.56 89 PRO A O 1
ATOM 751 N N . SER A 1 90 ? 10.222 -6.430 -10.439 1.00 72.31 90 SER A N 1
ATOM 752 C CA . SER A 1 90 ? 9.952 -7.123 -9.180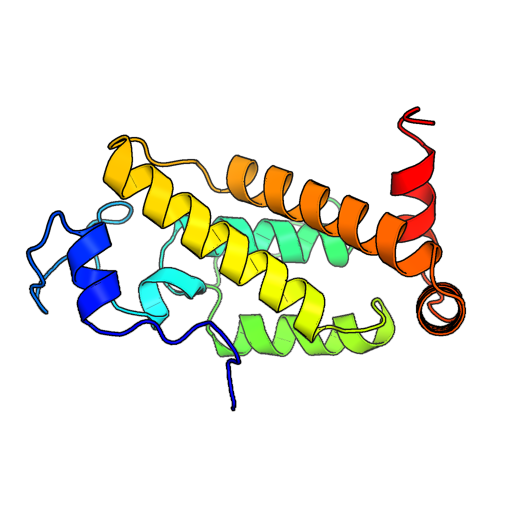 1.00 72.31 90 SER A CA 1
ATOM 753 C C . SER A 1 90 ? 8.540 -6.787 -8.702 1.00 72.31 90 SER A C 1
ATOM 755 O O . SER A 1 90 ? 8.225 -5.639 -8.373 1.00 72.31 90 SER A O 1
ATOM 757 N N . ALA A 1 91 ? 7.692 -7.810 -8.669 1.00 73.25 91 ALA A N 1
ATOM 758 C CA . ALA A 1 91 ? 6.359 -7.779 -8.075 1.00 73.25 91 ALA A CA 1
ATOM 759 C C . ALA A 1 91 ? 6.431 -7.496 -6.560 1.00 73.25 91 ALA A C 1
ATOM 761 O O . ALA A 1 91 ? 5.640 -6.725 -6.013 1.00 73.25 91 ALA A O 1
ATOM 762 N N . GLU A 1 92 ? 7.446 -8.053 -5.902 1.00 76.31 92 GLU A N 1
ATOM 763 C CA . GLU A 1 92 ? 7.721 -7.921 -4.472 1.00 76.31 92 GLU A CA 1
ATOM 764 C C . GLU A 1 92 ? 7.975 -6.463 -4.081 1.00 76.31 92 GLU A C 1
ATOM 766 O O . GLU A 1 92 ? 7.520 -6.010 -3.033 1.00 76.31 92 GLU A O 1
ATOM 771 N N . MET A 1 93 ? 8.647 -5.692 -4.942 1.00 82.38 93 MET A N 1
ATOM 772 C CA . MET A 1 93 ? 8.884 -4.267 -4.716 1.00 82.38 93 MET A CA 1
ATOM 773 C C . MET A 1 93 ? 7.572 -3.472 -4.644 1.00 82.38 93 MET A C 1
ATOM 775 O O . MET A 1 93 ? 7.419 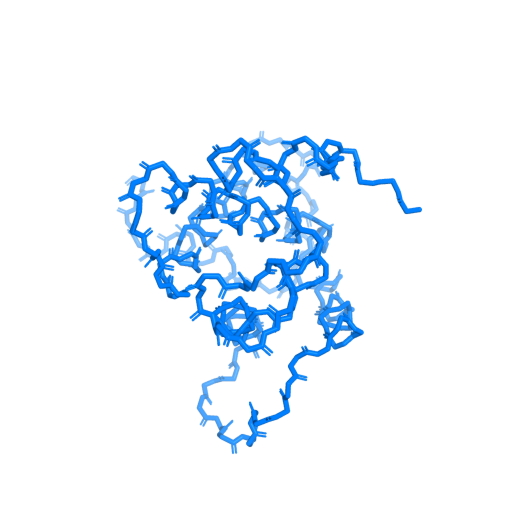-2.629 -3.759 1.00 82.38 93 MET A O 1
ATOM 779 N N . LEU A 1 94 ? 6.617 -3.731 -5.545 1.00 81.88 94 LEU A N 1
ATOM 780 C CA . LEU A 1 94 ? 5.316 -3.046 -5.537 1.00 81.88 94 LEU A CA 1
ATOM 781 C C . LEU A 1 94 ? 4.561 -3.317 -4.237 1.00 81.88 94 LEU A C 1
ATOM 783 O O . LEU A 1 94 ? 3.975 -2.404 -3.651 1.00 81.88 94 LEU A O 1
ATOM 787 N N . TYR A 1 95 ? 4.629 -4.567 -3.787 1.00 82.38 95 TYR A N 1
ATOM 788 C CA . TYR A 1 95 ? 4.057 -5.019 -2.531 1.00 82.38 95 TYR A CA 1
ATOM 789 C C . TYR A 1 95 ? 4.706 -4.377 -1.323 1.00 82.38 95 TYR A C 1
ATOM 791 O O . TYR A 1 95 ? 4.004 -3.839 -0.471 1.00 82.38 95 TYR A O 1
ATOM 799 N N . GLY A 1 96 ? 6.036 -4.374 -1.271 1.00 86.12 96 GLY A N 1
ATOM 800 C CA . GLY A 1 96 ? 6.784 -3.725 -0.204 1.00 86.12 96 GLY A CA 1
ATOM 801 C C . GLY A 1 96 ? 6.396 -2.253 -0.070 1.00 86.12 96 GLY A C 1
ATOM 802 O O . GLY A 1 96 ? 6.108 -1.793 1.032 1.00 86.12 96 GLY A O 1
ATOM 803 N N . LEU A 1 97 ? 6.282 -1.535 -1.193 1.00 88.81 97 LEU A N 1
ATOM 804 C CA . LEU A 1 97 ? 5.832 -0.140 -1.206 1.00 88.81 97 LEU A CA 1
ATOM 805 C C . LEU A 1 97 ? 4.379 0.024 -0.740 1.00 88.81 97 LEU A C 1
ATOM 807 O O . LEU A 1 97 ? 4.062 0.995 -0.049 1.00 88.81 97 LEU A O 1
ATOM 811 N N . ALA A 1 98 ? 3.486 -0.892 -1.117 1.00 90.56 98 ALA A N 1
ATOM 812 C CA . ALA A 1 98 ? 2.080 -0.843 -0.722 1.00 90.56 98 ALA A CA 1
ATOM 813 C C . ALA A 1 98 ? 1.918 -1.086 0.785 1.00 90.56 98 ALA A C 1
ATOM 815 O O . ALA A 1 98 ? 1.322 -0.267 1.484 1.00 90.56 98 ALA A O 1
ATOM 816 N N . ILE A 1 99 ? 2.534 -2.152 1.302 1.00 89.69 99 ILE A N 1
ATOM 817 C CA . ILE A 1 99 ? 2.568 -2.482 2.732 1.00 89.69 99 ILE A CA 1
ATOM 818 C C . ILE A 1 99 ? 3.186 -1.337 3.541 1.00 89.69 99 ILE A C 1
ATOM 820 O O . ILE A 1 99 ? 2.638 -0.954 4.576 1.00 89.69 99 ILE A O 1
ATOM 824 N N . TRP A 1 100 ? 4.274 -0.737 3.050 1.00 90.94 100 TRP A N 1
ATOM 825 C CA . TRP A 1 100 ? 4.898 0.426 3.679 1.00 90.94 100 TRP A CA 1
ATOM 826 C C . TRP A 1 100 ? 3.939 1.615 3.799 1.00 90.94 100 TRP A C 1
ATOM 828 O O . TRP A 1 100 ? 3.813 2.207 4.871 1.00 90.94 100 TRP A O 1
ATOM 838 N N . ASN A 1 101 ? 3.216 1.946 2.729 1.00 93.75 101 ASN A N 1
ATOM 839 C CA . ASN A 1 101 ? 2.281 3.070 2.739 1.00 93.75 101 ASN A CA 1
ATOM 840 C C . ASN A 1 101 ? 1.058 2.813 3.633 1.00 93.75 101 ASN A C 1
ATOM 842 O O . ASN A 1 101 ? 0.605 3.736 4.312 1.00 93.75 101 ASN A O 1
ATOM 846 N N . ILE A 1 102 ? 0.572 1.569 3.714 1.00 92.06 102 ILE A N 1
ATOM 847 C CA . ILE A 1 102 ? -0.473 1.171 4.672 1.00 92.06 102 ILE A CA 1
ATOM 848 C C . ILE A 1 102 ? 0.029 1.339 6.114 1.00 92.06 102 ILE A C 1
ATOM 850 O O . ILE A 1 102 ? -0.638 1.972 6.935 1.00 92.06 102 ILE A O 1
ATOM 854 N N . TYR A 1 103 ? 1.222 0.814 6.412 1.00 90.00 103 TYR A N 1
ATOM 855 C CA . TYR A 1 103 ? 1.862 0.927 7.725 1.00 90.00 103 TYR A CA 1
ATOM 856 C C . TYR A 1 103 ? 2.035 2.393 8.144 1.00 90.00 103 TYR A C 1
ATOM 858 O O . TYR A 1 103 ? 1.664 2.783 9.256 1.00 90.00 103 TYR A O 1
ATOM 866 N N . ARG A 1 104 ? 2.567 3.221 7.238 1.00 90.19 104 ARG A N 1
ATOM 867 C CA . ARG A 1 104 ? 2.778 4.652 7.467 1.00 90.19 104 ARG A CA 1
ATOM 868 C C . ARG A 1 104 ? 1.451 5.364 7.729 1.00 90.19 104 ARG A C 1
ATOM 870 O O . ARG A 1 104 ? 1.330 6.042 8.742 1.00 90.19 104 ARG A O 1
ATOM 877 N N . ALA A 1 105 ? 0.436 5.148 6.890 1.00 90.94 105 ALA A N 1
ATOM 878 C CA . ALA A 1 105 ? -0.883 5.761 7.064 1.00 90.94 105 ALA A CA 1
ATOM 879 C C . ALA A 1 105 ? -1.561 5.352 8.381 1.00 90.94 105 ALA A C 1
ATOM 881 O O . ALA A 1 105 ? -2.297 6.141 8.972 1.00 90.94 105 ALA A O 1
ATOM 882 N N . LYS A 1 106 ? -1.327 4.123 8.855 1.00 87.25 106 LYS A N 1
ATOM 883 C CA . LYS A 1 106 ? -1.834 3.668 10.152 1.00 87.25 106 LYS A CA 1
ATOM 884 C C . LYS A 1 106 ? -1.102 4.327 11.321 1.00 87.25 106 LYS A C 1
ATOM 886 O O . LYS A 1 106 ? -1.751 4.787 12.255 1.00 87.25 106 LYS A O 1
ATOM 891 N N . THR A 1 107 ? 0.222 4.415 11.241 1.00 85.50 107 THR A N 1
ATOM 892 C CA . THR A 1 107 ? 1.043 5.117 12.239 1.00 85.50 107 THR A CA 1
ATOM 893 C C . THR A 1 107 ? 0.643 6.587 12.349 1.00 85.50 107 THR A C 1
ATOM 895 O O . THR A 1 107 ? 0.392 7.076 13.444 1.00 85.50 107 THR A O 1
ATOM 898 N N . GLU A 1 108 ? 0.490 7.275 11.217 1.00 88.31 108 GLU A N 1
ATOM 899 C CA . GLU A 1 108 ? 0.035 8.669 11.183 1.00 88.31 108 GLU A CA 1
ATOM 900 C C . GLU A 1 108 ? -1.360 8.836 11.792 1.00 88.31 108 GLU A C 1
ATOM 902 O O . GLU A 1 108 ? -1.578 9.766 12.566 1.00 88.31 108 GLU A O 1
ATOM 907 N N . ALA A 1 109 ? -2.294 7.926 11.500 1.00 87.38 109 ALA A N 1
ATOM 908 C CA . ALA A 1 109 ? -3.633 7.971 12.080 1.00 87.38 109 ALA A CA 1
ATOM 909 C C . ALA A 1 109 ? -3.627 7.767 13.603 1.00 87.38 109 ALA A C 1
ATOM 911 O O . ALA A 1 109 ? -4.433 8.378 14.298 1.00 87.38 109 ALA A O 1
ATOM 912 N N . ALA A 1 110 ? -2.718 6.942 14.131 1.00 83.19 110 ALA A N 1
ATOM 913 C CA . ALA A 1 110 ? -2.554 6.777 15.574 1.00 83.19 110 ALA A CA 1
ATOM 914 C C . ALA A 1 110 ? -2.035 8.061 16.241 1.00 83.19 110 ALA A C 1
ATOM 916 O O . ALA A 1 110 ? -2.558 8.459 17.277 1.00 83.19 110 ALA A O 1
ATOM 917 N N . LEU A 1 111 ? -1.065 8.738 15.617 1.00 83.88 111 LEU A N 1
ATOM 918 C CA . LEU A 1 111 ? -0.458 9.963 16.149 1.00 83.88 111 LEU A CA 1
ATOM 919 C C . LEU A 1 111 ? -1.379 11.187 16.035 1.00 83.88 111 LEU A C 1
ATOM 921 O O . LEU A 1 111 ? -1.496 11.972 16.968 1.00 83.88 111 LEU A O 1
ATOM 925 N N . THR A 1 112 ? -2.040 11.351 14.889 1.00 87.44 112 THR A N 1
ATOM 926 C CA . THR A 1 112 ? -2.805 12.568 14.547 1.00 87.44 112 THR A CA 1
ATOM 927 C C . THR A 1 112 ? -4.308 12.422 14.758 1.00 87.44 112 THR A C 1
ATOM 929 O O . THR A 1 112 ? -5.059 13.367 14.521 1.00 87.44 112 THR A O 1
ATOM 932 N N . LYS A 1 113 ? -4.774 11.219 15.122 1.00 85.31 113 LYS A N 1
ATOM 933 C CA . LYS A 1 113 ? -6.197 10.837 15.180 1.00 85.31 113 LYS A CA 1
ATOM 934 C C . LYS A 1 113 ? -6.956 11.056 13.860 1.00 85.31 113 LYS A C 1
ATOM 936 O O . LYS A 1 113 ? -8.181 10.988 13.838 1.00 85.31 113 LYS A O 1
ATOM 941 N N . THR A 1 114 ? -6.243 11.271 12.752 1.00 88.06 114 THR A N 1
ATOM 942 C CA . THR A 1 114 ? -6.822 11.573 11.441 1.00 88.06 114 THR A CA 1
ATOM 943 C C . THR A 1 114 ? -6.651 10.385 10.500 1.00 88.06 114 THR A C 1
ATOM 945 O O . THR A 1 114 ? -5.544 9.906 10.259 1.00 88.06 114 THR A O 1
ATOM 948 N N . ILE A 1 115 ? -7.756 9.892 9.938 1.00 90.19 115 ILE A N 1
ATOM 949 C CA . ILE A 1 115 ? -7.738 8.730 9.045 1.00 90.19 115 ILE A CA 1
ATOM 950 C C . ILE A 1 115 ? -7.522 9.204 7.608 1.00 90.19 115 ILE A C 1
ATOM 952 O O . ILE A 1 115 ? -8.412 9.771 6.981 1.00 90.19 115 ILE A O 1
ATOM 956 N N . LEU A 1 116 ? -6.341 8.921 7.059 1.00 92.00 116 LEU A N 1
ATOM 957 C CA . LEU A 1 116 ? -6.032 9.227 5.664 1.00 92.00 116 LEU A CA 1
ATOM 958 C C . LEU A 1 116 ? -6.882 8.357 4.709 1.00 92.00 116 LEU A C 1
ATOM 960 O O . LEU A 1 116 ? -6.867 7.135 4.874 1.00 92.00 116 LEU A O 1
ATOM 964 N N . PRO A 1 117 ? -7.591 8.916 3.711 1.00 94.31 117 PRO A N 1
ATOM 965 C CA . PRO A 1 117 ? -8.427 8.133 2.800 1.00 94.31 117 PRO A CA 1
ATOM 966 C C . PRO A 1 117 ? -7.591 7.302 1.811 1.00 94.31 117 PRO A C 1
ATOM 968 O O . PRO A 1 117 ? -6.402 7.567 1.596 1.00 94.31 117 PRO A O 1
ATOM 971 N N . ALA A 1 118 ? -8.208 6.281 1.210 1.00 94.00 118 ALA A N 1
ATOM 972 C CA . ALA A 1 118 ? -7.538 5.289 0.363 1.00 94.00 118 ALA A CA 1
ATOM 973 C C . ALA A 1 118 ? -6.808 5.920 -0.836 1.00 94.00 118 ALA A C 1
ATOM 975 O O . ALA A 1 118 ? -5.675 5.556 -1.156 1.00 94.00 118 ALA A O 1
ATOM 976 N N . GLU A 1 119 ? -7.419 6.932 -1.445 1.00 94.12 119 GLU A N 1
ATOM 977 C CA . GLU A 1 119 ? -6.915 7.683 -2.593 1.00 94.12 119 GLU A CA 1
ATOM 978 C C . GLU A 1 119 ? -5.608 8.400 -2.256 1.00 94.12 119 GLU A C 1
ATOM 980 O O . GLU A 1 119 ? -4.678 8.444 -3.062 1.00 94.12 119 GLU A O 1
ATOM 985 N N . ARG A 1 120 ? -5.500 8.941 -1.039 1.00 94.69 120 ARG A N 1
ATOM 986 C CA . ARG A 1 120 ? -4.290 9.633 -0.581 1.00 94.69 120 ARG A CA 1
ATOM 987 C C . ARG A 1 120 ? -3.154 8.650 -0.309 1.00 94.69 120 ARG A C 1
ATOM 989 O O . ARG A 1 120 ? -2.015 8.949 -0.664 1.00 94.69 120 ARG A O 1
ATOM 996 N N . ILE A 1 121 ? -3.455 7.469 0.240 1.00 95.88 121 ILE A N 1
ATOM 997 C CA . ILE A 1 121 ? -2.477 6.374 0.378 1.00 95.88 121 ILE A CA 1
ATOM 998 C C . ILE A 1 121 ? -1.988 5.940 -1.015 1.00 95.88 121 ILE A C 1
ATOM 1000 O O . ILE A 1 121 ? -0.787 5.805 -1.242 1.00 95.88 121 ILE A O 1
ATOM 1004 N N . PHE A 1 122 ? -2.904 5.810 -1.977 1.00 94.44 122 PHE A N 1
ATOM 1005 C CA . PHE A 1 122 ? -2.593 5.473 -3.367 1.00 94.44 122 PHE A CA 1
ATOM 1006 C C . PHE A 1 122 ? -1.707 6.512 -4.067 1.00 94.44 122 PHE A C 1
ATOM 1008 O O . PHE A 1 122 ? -0.745 6.149 -4.747 1.00 94.44 122 PHE A O 1
ATOM 1015 N N . ILE A 1 123 ? -1.976 7.807 -3.879 1.00 92.12 123 ILE A N 1
ATOM 1016 C CA . ILE A 1 123 ? -1.138 8.882 -4.430 1.00 92.12 123 ILE A CA 1
ATOM 1017 C C . ILE A 1 123 ? 0.294 8.801 -3.883 1.00 92.12 123 ILE A C 1
ATOM 1019 O O . ILE A 1 123 ? 1.239 8.925 -4.665 1.00 92.12 123 ILE A O 1
ATOM 1023 N N . ARG A 1 124 ? 0.466 8.550 -2.578 1.00 94.31 124 ARG A N 1
ATOM 1024 C CA . ARG A 1 124 ? 1.794 8.380 -1.963 1.00 94.31 124 ARG A CA 1
ATOM 1025 C C . ARG A 1 124 ? 2.524 7.160 -2.514 1.00 94.31 124 ARG A C 1
ATOM 1027 O O . ARG A 1 124 ? 3.659 7.283 -2.956 1.00 94.31 124 ARG A O 1
ATOM 1034 N N . TRP A 1 125 ? 1.840 6.020 -2.601 1.00 94.00 125 TRP A N 1
ATOM 1035 C CA . TRP A 1 125 ? 2.399 4.811 -3.205 1.00 94.00 125 TRP A CA 1
ATOM 1036 C C . TRP A 1 125 ? 2.879 5.044 -4.647 1.00 94.00 125 TRP A C 1
ATOM 1038 O O . TRP A 1 125 ? 3.982 4.635 -5.007 1.00 94.00 125 TRP A O 1
ATOM 1048 N N . LYS A 1 126 ? 2.100 5.763 -5.469 1.00 90.00 126 LYS A N 1
ATOM 1049 C CA . LYS A 1 126 ? 2.509 6.142 -6.833 1.00 90.00 126 LYS A CA 1
ATOM 1050 C C . LYS A 1 126 ? 3.771 7.002 -6.854 1.00 90.00 126 LYS A C 1
ATOM 1052 O O . LYS A 1 126 ? 4.599 6.836 -7.748 1.00 90.00 126 LYS A O 1
ATOM 1057 N N . TYR A 1 127 ? 3.880 7.949 -5.926 1.00 89.56 127 TYR A N 1
ATOM 1058 C CA . TYR A 1 127 ? 5.053 8.809 -5.811 1.00 89.56 127 TYR A CA 1
ATOM 1059 C C . TYR A 1 127 ? 6.291 7.993 -5.424 1.00 89.56 127 TYR A C 1
ATOM 1061 O O . TYR A 1 127 ? 7.300 8.051 -6.123 1.00 89.56 127 TYR A O 1
ATOM 1069 N N . ASP A 1 128 ? 6.182 7.145 -4.400 1.00 90.19 128 ASP A N 1
ATOM 1070 C CA . ASP A 1 128 ? 7.275 6.272 -3.964 1.00 90.19 128 ASP A CA 1
ATOM 1071 C C . ASP A 1 128 ? 7.720 5.314 -5.080 1.00 90.19 128 ASP A C 1
ATOM 1073 O O . ASP A 1 128 ? 8.915 5.089 -5.277 1.00 90.19 128 ASP A O 1
ATOM 1077 N N . LEU A 1 129 ? 6.768 4.785 -5.859 1.00 87.38 129 LEU A N 1
ATOM 1078 C CA . LEU A 1 129 ? 7.056 3.965 -7.033 1.00 87.38 129 LEU A CA 1
ATOM 1079 C C . LEU A 1 129 ? 7.853 4.748 -8.086 1.00 87.38 129 LEU A C 1
ATOM 1081 O O . LEU A 1 129 ? 8.846 4.237 -8.604 1.00 87.38 129 LEU A O 1
ATOM 1085 N N . LYS A 1 130 ? 7.453 5.991 -8.384 1.00 85.38 130 LYS A N 1
ATOM 1086 C CA . LYS A 1 130 ? 8.170 6.865 -9.325 1.00 85.38 130 LYS A CA 1
ATOM 1087 C C . LYS A 1 130 ? 9.607 7.114 -8.859 1.00 85.38 130 LYS A C 1
ATOM 1089 O O . LYS A 1 130 ? 10.537 6.902 -9.634 1.00 85.38 130 LYS A O 1
ATOM 1094 N N . GLU A 1 131 ? 9.794 7.500 -7.600 1.00 86.56 131 GLU A N 1
ATOM 1095 C CA . GLU A 1 131 ? 11.119 7.769 -7.027 1.00 86.56 131 GLU A CA 1
ATOM 1096 C C . GLU A 1 131 ? 12.015 6.529 -7.032 1.00 86.56 131 GLU A C 1
ATOM 1098 O O . GLU A 1 131 ? 13.207 6.593 -7.350 1.00 86.56 131 GLU A O 1
ATOM 1103 N N . LYS A 1 132 ? 11.433 5.366 -6.733 1.00 85.88 132 LYS A N 1
ATOM 1104 C CA . LYS A 1 132 ? 12.133 4.086 -6.782 1.00 85.88 132 LYS A CA 1
ATOM 1105 C C . LYS A 1 132 ? 12.615 3.755 -8.195 1.00 85.88 132 LYS A C 1
ATOM 1107 O O . LYS A 1 132 ? 13.775 3.372 -8.352 1.00 85.88 132 LYS A O 1
ATOM 1112 N N . ILE A 1 133 ? 11.771 3.954 -9.208 1.00 83.19 133 ILE A N 1
ATOM 1113 C CA . ILE A 1 133 ? 12.147 3.778 -10.617 1.00 83.19 133 ILE A CA 1
ATOM 1114 C C . ILE A 1 133 ? 13.284 4.735 -10.980 1.00 83.19 133 ILE A C 1
ATOM 1116 O O . ILE A 1 133 ? 14.314 4.284 -11.472 1.00 83.19 133 ILE A O 1
ATOM 1120 N N . ILE A 1 134 ? 13.149 6.033 -10.683 1.00 83.75 134 ILE A N 1
ATOM 1121 C CA . ILE A 1 134 ? 14.183 7.043 -10.970 1.00 83.75 134 ILE A CA 1
ATOM 1122 C C . ILE A 1 134 ? 15.527 6.637 -10.360 1.00 83.75 134 ILE A C 1
ATOM 1124 O O . ILE A 1 134 ? 16.559 6.693 -11.029 1.00 83.75 134 ILE A O 1
ATOM 1128 N N . ARG A 1 135 ? 15.523 6.184 -9.103 1.00 84.31 135 ARG A N 1
ATOM 1129 C CA . ARG A 1 135 ? 16.734 5.720 -8.421 1.00 84.31 135 ARG A CA 1
ATOM 1130 C C . ARG A 1 135 ? 17.320 4.478 -9.079 1.00 84.31 135 ARG A C 1
ATOM 1132 O O . ARG A 1 135 ? 18.522 4.427 -9.309 1.00 84.31 135 ARG A O 1
ATOM 1139 N N . ASP A 1 136 ? 16.496 3.488 -9.404 1.00 84.25 136 ASP A N 1
ATOM 1140 C CA . ASP A 1 136 ? 16.968 2.254 -10.030 1.00 84.25 136 ASP A CA 1
ATOM 1141 C C . ASP A 1 136 ? 17.525 2.488 -11.437 1.00 84.25 136 ASP A C 1
ATOM 1143 O O . ASP A 1 136 ? 18.510 1.852 -11.808 1.00 84.25 136 ASP A O 1
ATOM 1147 N N . LEU A 1 137 ? 16.984 3.455 -12.185 1.00 81.50 137 LEU A N 1
ATOM 1148 C CA . LEU A 1 137 ? 17.534 3.856 -13.478 1.00 81.50 137 LEU A CA 1
ATOM 1149 C C . LEU A 1 137 ? 18.961 4.407 -13.357 1.00 81.50 137 LEU A C 1
ATOM 1151 O O . LEU A 1 137 ? 19.737 4.266 -14.298 1.00 81.50 137 LEU A O 1
ATOM 1155 N N . LYS A 1 138 ? 19.379 4.958 -12.212 1.00 83.94 138 LYS A N 1
ATOM 1156 C CA . LYS A 1 138 ? 20.774 5.396 -12.012 1.00 83.94 138 LYS A CA 1
ATOM 1157 C C . LYS A 1 138 ? 21.770 4.227 -11.946 1.00 83.94 138 LYS A C 1
ATOM 1159 O O . LYS A 1 138 ? 22.958 4.444 -12.148 1.00 83.94 138 LYS A O 1
ATOM 1164 N N . HIS A 1 139 ? 21.310 2.989 -11.748 1.00 84.62 139 HIS A N 1
ATOM 1165 C CA . HIS A 1 139 ? 2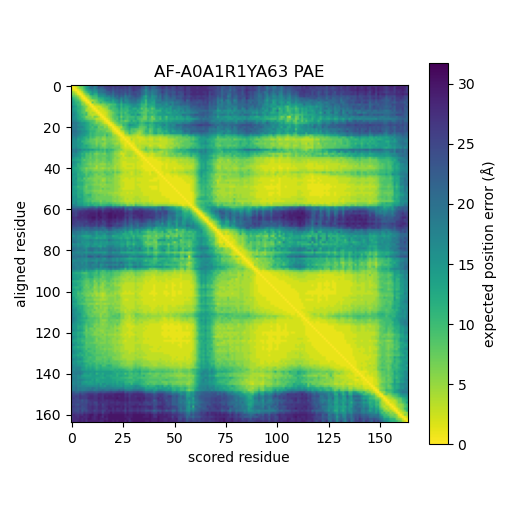2.170 1.811 -11.622 1.00 84.62 139 HIS A CA 1
ATOM 1166 C C . HIS A 1 139 ? 22.042 0.881 -12.836 1.00 84.62 139 HIS A C 1
ATOM 1168 O O . HIS A 1 139 ? 20.978 0.307 -13.058 1.00 84.62 139 HIS A O 1
ATOM 1174 N N . LYS A 1 140 ? 23.140 0.667 -13.581 1.00 81.00 140 LYS A N 1
ATOM 1175 C CA . LYS A 1 140 ? 23.177 -0.095 -14.852 1.00 81.00 140 LYS A CA 1
ATOM 1176 C C . LYS A 1 140 ? 22.400 -1.420 -14.799 1.00 81.00 140 LYS A C 1
ATOM 1178 O O . LYS A 1 140 ? 21.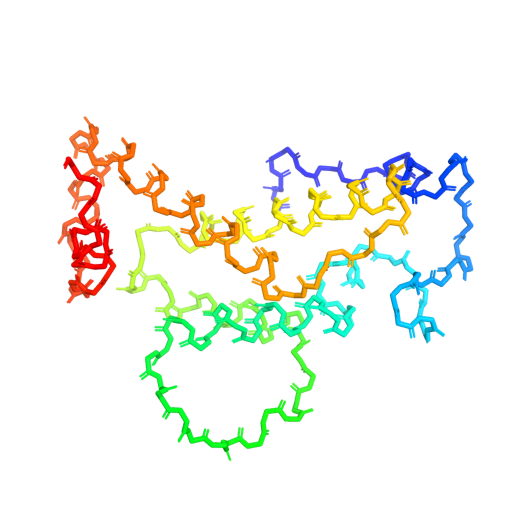419 -1.574 -15.513 1.00 81.00 140 LYS A O 1
ATOM 1183 N N . LYS A 1 141 ? 22.740 -2.311 -13.858 1.00 82.94 141 LYS A N 1
ATOM 1184 C CA . LYS A 1 141 ? 22.082 -3.627 -13.713 1.00 82.94 141 LYS A CA 1
ATOM 1185 C C . LYS A 1 141 ? 20.561 -3.537 -13.542 1.00 82.94 141 LYS A C 1
ATOM 1187 O O . LYS A 1 141 ? 19.840 -4.349 -14.100 1.00 82.94 141 LYS A O 1
ATOM 1192 N N . LYS A 1 142 ? 20.070 -2.566 -12.763 1.00 80.44 142 LYS A N 1
ATOM 1193 C CA . LYS A 1 142 ? 18.631 -2.410 -12.500 1.00 80.44 142 LYS A CA 1
ATOM 1194 C C . LYS A 1 142 ? 17.922 -1.726 -13.662 1.00 80.44 142 LYS A C 1
ATOM 1196 O O . LYS A 1 142 ? 16.808 -2.109 -14.002 1.00 80.44 142 LYS A O 1
ATOM 1201 N N . ARG A 1 143 ? 18.574 -0.737 -14.279 1.00 79.75 143 ARG A N 1
ATOM 1202 C CA . ARG A 1 143 ? 18.110 -0.076 -15.501 1.00 79.75 143 ARG A CA 1
ATOM 1203 C C . ARG A 1 143 ? 17.832 -1.099 -16.598 1.00 79.75 143 ARG A C 1
ATOM 1205 O O . ARG A 1 143 ? 16.762 -1.051 -17.190 1.00 79.75 143 ARG A O 1
ATOM 1212 N N . ASP A 1 144 ? 18.741 -2.048 -16.803 1.00 79.38 144 ASP A N 1
ATOM 1213 C CA . ASP A 1 144 ? 18.581 -3.101 -17.809 1.00 79.38 144 ASP A CA 1
ATOM 1214 C C . ASP A 1 144 ? 17.353 -3.980 -17.520 1.00 79.38 144 ASP A C 1
ATOM 1216 O O . ASP A 1 144 ? 16.622 -4.345 -18.439 1.00 79.38 144 ASP A O 1
ATOM 1220 N N . THR A 1 145 ? 17.059 -4.264 -16.245 1.00 78.00 145 THR A N 1
ATOM 1221 C CA . THR A 1 145 ? 15.831 -4.973 -15.849 1.00 78.00 145 THR A CA 1
ATOM 1222 C C . THR A 1 145 ? 14.573 -4.158 -16.149 1.00 78.00 145 THR A C 1
ATOM 1224 O O . THR A 1 145 ? 13.582 -4.717 -16.607 1.00 78.00 145 THR A O 1
ATOM 1227 N N . TRP A 1 146 ? 14.608 -2.839 -15.929 1.00 74.88 146 TRP A N 1
ATOM 1228 C CA . TRP A 1 146 ? 13.490 -1.948 -16.249 1.00 74.88 146 TRP A CA 1
ATOM 1229 C C . TRP A 1 146 ? 13.259 -1.818 -17.762 1.00 74.88 146 TRP A C 1
ATOM 1231 O O . TRP A 1 146 ? 12.113 -1.837 -18.199 1.00 74.88 146 TRP A O 1
ATOM 1241 N N . ILE A 1 147 ? 14.322 -1.729 -18.568 1.00 72.12 147 ILE A N 1
ATOM 1242 C CA . ILE A 1 147 ? 14.238 -1.581 -20.034 1.00 72.12 147 ILE A CA 1
ATOM 1243 C C . ILE A 1 147 ? 13.668 -2.838 -20.710 1.00 72.12 147 ILE A C 1
ATOM 1245 O O . ILE A 1 147 ? 12.964 -2.729 -21.710 1.00 72.12 147 ILE A O 1
ATOM 1249 N N . LYS A 1 148 ? 13.918 -4.032 -20.157 1.00 72.19 148 LYS A N 1
ATOM 1250 C CA . LYS A 1 148 ? 13.396 -5.309 -20.688 1.00 72.19 148 LYS A CA 1
ATOM 1251 C C . LYS A 1 148 ? 11.869 -5.441 -20.612 1.00 72.19 148 LYS A C 1
ATOM 1253 O O . LYS A 1 148 ? 11.298 -6.359 -21.200 1.00 72.19 148 LYS A O 1
ATOM 1258 N N . ILE A 1 149 ? 11.197 -4.550 -19.892 1.00 68.50 149 ILE A N 1
ATOM 1259 C CA . ILE A 1 149 ? 9.751 -4.591 -19.701 1.00 68.50 149 ILE A CA 1
ATOM 1260 C C . ILE A 1 149 ? 9.067 -3.932 -20.897 1.00 68.50 149 ILE A C 1
ATOM 1262 O O . ILE A 1 149 ? 9.195 -2.734 -21.128 1.00 68.50 149 ILE A O 1
ATOM 1266 N N . LYS A 1 150 ? 8.265 -4.716 -21.623 1.00 54.56 150 LYS A N 1
ATOM 1267 C CA . LYS A 1 150 ? 7.549 -4.298 -22.841 1.00 54.56 150 LYS A CA 1
ATOM 1268 C C . LYS A 1 150 ? 6.441 -3.251 -22.636 1.00 54.56 150 LYS A C 1
ATOM 1270 O O . LYS A 1 150 ? 5.787 -2.909 -23.615 1.00 54.56 150 LYS A O 1
ATOM 1275 N N . ASN A 1 151 ? 6.192 -2.751 -21.419 1.00 55.25 151 ASN A N 1
ATOM 1276 C CA . ASN A 1 151 ? 5.143 -1.754 -21.181 1.00 55.25 151 ASN A CA 1
ATOM 1277 C C . ASN A 1 151 ? 5.714 -0.335 -20.938 1.00 55.25 151 ASN A C 1
ATOM 1279 O O . ASN A 1 151 ? 6.039 0.027 -19.801 1.00 55.25 151 ASN A O 1
ATOM 1283 N N . PRO A 1 152 ? 5.813 0.497 -21.993 1.00 45.47 152 PRO A N 1
ATOM 1284 C CA . PRO A 1 152 ? 6.383 1.840 -21.927 1.00 45.47 152 PRO A CA 1
ATOM 1285 C C . PRO A 1 152 ? 5.571 2.837 -21.078 1.00 45.47 152 PRO A C 1
ATOM 1287 O O . PRO A 1 152 ? 6.075 3.915 -20.772 1.00 45.47 152 PRO A O 1
ATOM 1290 N N . LEU A 1 153 ? 4.349 2.523 -20.629 1.00 48.12 153 LEU A N 1
ATOM 1291 C CA . LEU A 1 153 ? 3.497 3.474 -19.894 1.00 48.12 153 LEU A CA 1
ATOM 1292 C C . LEU A 1 153 ? 4.014 3.847 -18.492 1.00 48.12 153 LEU A C 1
ATOM 1294 O O . LEU A 1 153 ? 3.797 4.980 -18.049 1.00 48.12 153 LEU A O 1
ATOM 1298 N N . VAL A 1 154 ? 4.758 2.957 -17.825 1.00 50.78 154 VAL A N 1
ATOM 1299 C CA . VAL A 1 154 ? 5.461 3.267 -16.561 1.00 50.78 154 VAL A CA 1
ATOM 1300 C C . VAL A 1 154 ? 6.589 4.280 -16.805 1.00 50.78 154 VAL A C 1
ATOM 1302 O O . VAL A 1 154 ? 6.759 5.226 -16.036 1.00 50.78 154 VAL A O 1
ATOM 1305 N N . PHE A 1 155 ? 7.296 4.142 -17.929 1.00 47.25 155 PHE A N 1
ATOM 1306 C CA . PHE A 1 155 ? 8.361 5.051 -18.358 1.00 47.25 155 PHE A CA 1
ATOM 1307 C C . PHE A 1 155 ? 7.826 6.408 -18.847 1.00 47.25 155 PHE A C 1
ATOM 1309 O O . PHE A 1 155 ? 8.335 7.459 -18.456 1.00 47.25 155 PHE A O 1
ATOM 1316 N N . TYR A 1 156 ? 6.770 6.417 -19.665 1.00 44.69 156 TYR A N 1
ATOM 1317 C CA . TYR A 1 156 ? 6.217 7.642 -20.252 1.00 44.69 156 TYR A CA 1
ATOM 1318 C C . TYR A 1 156 ? 5.478 8.520 -19.237 1.00 44.69 156 TYR A C 1
ATOM 1320 O O . TYR A 1 156 ? 5.540 9.745 -19.340 1.00 44.69 156 TYR A O 1
ATOM 1328 N N . ARG A 1 157 ? 4.825 7.945 -18.216 1.00 48.22 157 ARG A N 1
ATOM 1329 C CA . ARG A 1 157 ? 4.154 8.733 -17.162 1.00 48.22 157 ARG A CA 1
ATOM 1330 C C . ARG A 1 157 ? 5.125 9.376 -16.168 1.00 48.22 157 ARG A C 1
ATOM 1332 O O . ARG A 1 157 ? 4.779 10.403 -15.590 1.00 48.22 157 ARG A O 1
ATOM 1339 N N . ALA A 1 158 ? 6.331 8.829 -16.003 1.00 43.31 158 ALA A N 1
ATOM 1340 C CA . ALA A 1 158 ? 7.394 9.488 -15.244 1.00 43.31 158 ALA A CA 1
ATOM 1341 C C . ALA A 1 158 ? 7.952 10.723 -15.984 1.00 43.31 158 ALA A C 1
ATOM 1343 O O . ALA A 1 158 ? 8.280 11.709 -15.328 1.00 43.31 158 ALA A O 1
ATOM 1344 N N . ARG A 1 159 ? 7.988 10.694 -17.329 1.00 40.44 159 ARG A N 1
ATOM 1345 C CA . ARG A 1 159 ? 8.456 11.797 -18.195 1.00 40.44 159 ARG A CA 1
ATOM 1346 C C . ARG A 1 159 ? 7.406 12.882 -18.493 1.00 40.44 159 ARG A C 1
ATOM 1348 O O . ARG A 1 159 ? 7.745 14.056 -18.487 1.00 40.44 159 ARG A O 1
ATOM 1355 N N . ARG A 1 160 ? 6.135 12.537 -18.749 1.00 37.47 160 ARG A N 1
ATOM 1356 C CA . ARG A 1 160 ? 5.120 13.479 -19.292 1.00 37.47 160 ARG A CA 1
ATOM 1357 C C . ARG A 1 160 ? 4.563 14.539 -18.326 1.00 37.47 160 ARG A C 1
ATOM 1359 O O . ARG A 1 160 ? 3.740 15.337 -18.753 1.00 37.47 160 ARG A O 1
ATOM 1366 N N . LYS A 1 161 ? 4.966 14.569 -17.050 1.00 39.72 161 LYS A N 1
ATOM 1367 C CA . LYS A 1 161 ? 4.505 15.585 -16.075 1.00 39.72 161 LYS A CA 1
ATOM 1368 C C . LYS A 1 161 ? 5.552 16.647 -15.705 1.00 39.72 161 LYS A C 1
ATOM 1370 O O . LYS A 1 161 ? 5.419 17.241 -14.646 1.00 39.72 161 LYS A O 1
ATOM 1375 N N . GLY A 1 162 ? 6.567 16.884 -16.543 1.00 36.34 162 GLY A N 1
ATOM 1376 C CA . GLY A 1 162 ? 7.399 18.094 -16.435 1.00 36.34 162 GLY A CA 1
ATOM 1377 C C . GLY A 1 162 ? 8.055 18.317 -15.065 1.00 36.34 162 GLY A C 1
ATOM 1378 O O . GLY A 1 162 ? 7.995 19.412 -14.529 1.00 36.34 162 GLY A O 1
ATOM 1379 N N . CYS A 1 163 ? 8.654 17.273 -14.489 1.00 36.75 163 CYS A N 1
ATOM 1380 C CA . CYS A 1 163 ? 9.678 17.428 -13.449 1.00 36.75 163 CYS A CA 1
ATOM 1381 C C . CYS A 1 163 ? 10.961 16.760 -13.946 1.00 36.75 163 CYS A C 1
ATOM 1383 O O . CYS A 1 163 ? 11.318 15.667 -13.496 1.00 36.75 163 CYS A O 1
ATOM 1385 N N . LEU A 1 164 ? 11.565 17.400 -14.942 1.00 38.66 164 LEU A N 1
ATOM 1386 C CA . LEU A 1 164 ? 13.007 17.557 -15.077 1.00 38.66 164 LEU A CA 1
ATOM 1387 C C . LEU A 1 164 ? 13.263 19.060 -15.089 1.00 38.66 164 LEU A C 1
ATOM 1389 O O . LEU A 1 164 ? 12.428 19.751 -15.716 1.00 38.66 164 LEU A O 1
#

Foldseek 3Di:
DDPVPPPPDLQVVCLLVVNDDDQQDADPQARPDGDDPCCLCANPPQNQVLLVLVLCVQVVDDDDPPPVVDRCHPVNSVVSQVVVVQADLDSVVLVVLSVVLSSVQSSCCSVVVDRDGSVRSNVSSLVVLLVVLVVLCVPPVSVVSNVPRPDCPSVVVSVPPPDD

Radius of gyration: 17.27 Å; Cα contacts (8 Å, |Δi|>4): 122; chains: 1; bounding box: 42×34×48 Å